Protein AF-A0A832UP11-F1 (afdb_monomer_lite)

Sequence (77 aa):
MRRTAIAVTAVVGVAFLLLLWAPWITDEFAIGRVVDKLGGPEARFNYLGEDMTVKDIPKQAAWLPFCRFVTFPGEAG

Structure (mmCIF, N/CA/C/O backbone):
data_AF-A0A832UP11-F1
#
_entry.id   AF-A0A832UP11-F1
#
loop_
_atom_site.group_PDB
_atom_site.id
_atom_site.type_symbol
_atom_site.label_atom_id
_atom_site.label_alt_id
_atom_site.label_comp_id
_atom_site.label_asym_id
_atom_site.label_entity_id
_atom_site.label_seq_id
_atom_site.pdbx_PDB_ins_code
_atom_site.Cartn_x
_atom_site.Cartn_y
_atom_site.Cartn_z
_atom_site.occupancy
_atom_site.B_iso_or_equiv
_atom_site.auth_seq_id
_atom_site.auth_comp_id
_atom_site.auth_asym_id
_atom_site.auth_atom_id
_atom_site.pdbx_PDB_model_num
ATOM 1 N N . MET A 1 1 ? 19.714 -6.464 -36.874 1.00 62.59 1 MET A N 1
ATOM 2 C CA . MET A 1 1 ? 18.862 -7.403 -36.109 1.00 62.59 1 MET A CA 1
ATOM 3 C C . MET A 1 1 ? 19.436 -7.721 -34.725 1.00 62.59 1 MET A C 1
ATOM 5 O O . MET A 1 1 ? 18.797 -7.370 -33.747 1.00 62.59 1 MET A O 1
ATOM 9 N N . ARG A 1 2 ? 20.651 -8.286 -34.591 1.00 71.12 2 ARG A N 1
ATOM 10 C CA . ARG A 1 2 ? 21.239 -8.650 -33.275 1.00 71.12 2 ARG A CA 1
ATOM 11 C C . ARG A 1 2 ? 21.450 -7.471 -32.303 1.00 71.12 2 ARG A C 1
ATOM 13 O O . ARG A 1 2 ? 21.094 -7.572 -31.139 1.00 71.12 2 ARG A O 1
ATOM 20 N N . ARG A 1 3 ? 21.984 -6.339 -32.784 1.00 79.00 3 ARG A N 1
ATOM 21 C CA . ARG A 1 3 ? 22.199 -5.123 -31.965 1.00 79.00 3 ARG A CA 1
ATOM 22 C C . ARG A 1 3 ? 20.886 -4.478 -31.511 1.00 79.00 3 ARG A C 1
ATOM 24 O O . ARG A 1 3 ? 20.790 -4.010 -30.387 1.00 79.00 3 ARG A O 1
ATOM 31 N N . THR A 1 4 ? 19.872 -4.508 -32.374 1.00 78.62 4 THR A N 1
ATOM 32 C CA . THR A 1 4 ? 18.528 -3.997 -32.089 1.00 78.62 4 THR A CA 1
ATOM 33 C C . THR A 1 4 ? 17.835 -4.826 -31.009 1.00 78.62 4 THR A C 1
ATOM 35 O O . THR A 1 4 ? 17.273 -4.257 -30.085 1.00 78.62 4 THR A O 1
ATOM 38 N N . ALA A 1 5 ? 17.948 -6.157 -31.068 1.00 82.31 5 ALA A N 1
ATOM 39 C CA . ALA A 1 5 ? 17.412 -7.043 -30.035 1.00 82.31 5 ALA A CA 1
ATOM 40 C C . ALA A 1 5 ? 18.068 -6.804 -28.663 1.00 82.31 5 ALA A C 1
ATOM 42 O O . ALA A 1 5 ? 17.364 -6.689 -27.669 1.00 82.31 5 ALA A O 1
ATOM 43 N N . ILE A 1 6 ? 19.398 -6.644 -28.613 1.00 87.31 6 ILE A N 1
ATOM 44 C CA . ILE A 1 6 ? 20.120 -6.338 -27.364 1.00 87.31 6 ILE A CA 1
ATOM 45 C C . ILE A 1 6 ? 19.661 -4.998 -26.775 1.00 87.31 6 ILE A C 1
ATOM 47 O O . ILE A 1 6 ? 19.413 -4.913 -25.576 1.00 87.31 6 ILE A O 1
ATOM 51 N N . ALA A 1 7 ? 19.514 -3.967 -27.611 1.00 88.44 7 ALA A N 1
ATOM 52 C CA . ALA A 1 7 ? 19.041 -2.659 -27.168 1.00 88.44 7 ALA A CA 1
ATOM 53 C C . ALA A 1 7 ? 17.611 -2.725 -26.608 1.00 88.44 7 ALA A C 1
ATOM 55 O O . ALA A 1 7 ? 17.345 -2.158 -25.553 1.00 88.44 7 ALA A O 1
ATOM 56 N N . VAL A 1 8 ? 16.708 -3.463 -27.263 1.00 90.31 8 VAL A N 1
ATOM 57 C CA . VAL A 1 8 ? 15.335 -3.664 -26.774 1.00 90.31 8 VAL A CA 1
ATOM 58 C C . VAL A 1 8 ? 15.336 -4.395 -25.434 1.00 90.31 8 VAL A C 1
ATOM 60 O O . VAL A 1 8 ? 14.708 -3.920 -24.492 1.00 90.31 8 VAL A O 1
ATOM 63 N N . THR A 1 9 ? 16.080 -5.495 -25.302 1.00 90.75 9 THR A N 1
ATOM 64 C CA . THR A 1 9 ? 16.171 -6.234 -24.034 1.00 90.75 9 THR A CA 1
ATOM 65 C C . THR A 1 9 ? 16.754 -5.373 -22.915 1.00 90.75 9 THR A C 1
ATOM 67 O O . THR A 1 9 ? 16.264 -5.430 -21.791 1.00 90.75 9 THR A O 1
ATOM 70 N N . ALA A 1 10 ? 17.757 -4.542 -23.211 1.00 90.88 10 ALA A N 1
AT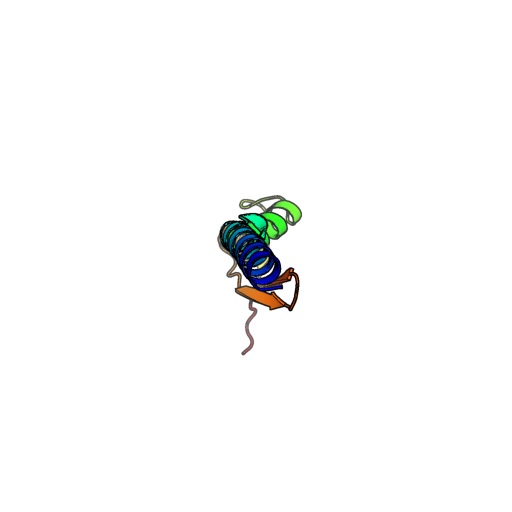OM 71 C CA . ALA A 1 10 ? 18.333 -3.622 -22.235 1.00 90.88 10 ALA A CA 1
ATOM 72 C C . ALA A 1 10 ? 17.318 -2.561 -21.782 1.00 90.88 10 ALA A C 1
ATOM 74 O O . ALA A 1 10 ? 17.164 -2.339 -20.585 1.00 90.88 10 ALA A O 1
ATOM 75 N N . VAL A 1 11 ? 16.581 -1.951 -22.715 1.00 91.62 11 VAL A N 1
ATOM 76 C CA . VAL A 1 11 ? 15.550 -0.948 -22.398 1.00 91.62 11 VAL A CA 1
ATOM 77 C C . VAL A 1 11 ? 14.416 -1.562 -21.580 1.00 91.62 11 VAL A C 1
ATOM 79 O O . VAL A 1 11 ? 14.013 -0.990 -20.570 1.00 91.62 11 VAL A O 1
ATOM 82 N N . VAL A 1 12 ? 13.938 -2.746 -21.969 1.00 8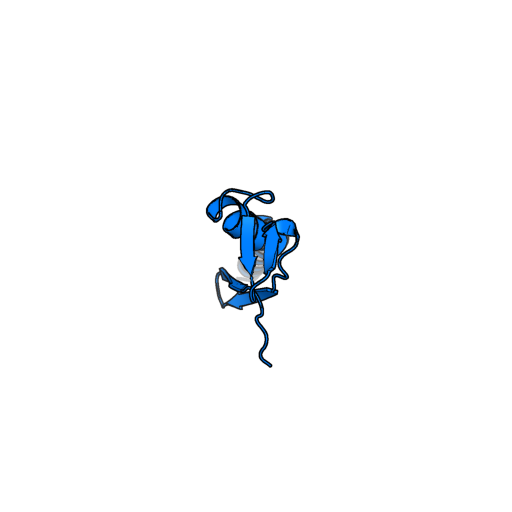9.62 12 VAL A N 1
ATOM 83 C CA . VAL A 1 12 ? 12.911 -3.478 -21.217 1.00 89.62 12 VAL A CA 1
ATOM 84 C C . VAL A 1 12 ? 13.427 -3.833 -19.821 1.00 89.62 12 VAL A C 1
ATOM 86 O O . VAL A 1 12 ? 12.736 -3.578 -18.841 1.00 89.62 12 VAL A O 1
ATOM 89 N N . GLY A 1 13 ? 14.656 -4.339 -19.704 1.00 88.19 13 GLY A N 1
ATOM 90 C CA . GLY A 1 13 ? 15.270 -4.664 -18.415 1.00 88.19 13 GLY A CA 1
ATOM 91 C C . GLY A 1 13 ? 15.376 -3.455 -17.482 1.00 88.19 13 GLY A C 1
ATOM 92 O O . GLY A 1 13 ? 14.999 -3.545 -16.315 1.00 88.19 13 GLY A O 1
ATOM 93 N N . VAL A 1 14 ? 15.814 -2.303 -17.997 1.00 87.88 14 VAL A N 1
ATOM 94 C CA . VAL A 1 14 ? 15.883 -1.053 -17.220 1.00 87.88 14 VAL A CA 1
ATOM 95 C C . VAL A 1 14 ? 14.487 -0.579 -16.810 1.00 87.88 14 VAL A C 1
ATOM 97 O O . VAL A 1 14 ? 14.291 -0.207 -15.656 1.00 87.88 14 VAL A O 1
ATOM 100 N N . ALA A 1 15 ? 13.498 -0.644 -17.706 1.00 84.19 15 ALA A N 1
ATOM 101 C CA . ALA A 1 15 ? 12.118 -0.287 -17.379 1.00 84.19 15 ALA A CA 1
ATOM 102 C C . ALA A 1 15 ? 11.537 -1.179 -16.266 1.00 84.19 15 ALA A C 1
ATOM 104 O O . ALA A 1 15 ? 10.905 -0.671 -15.342 1.00 84.19 15 ALA A O 1
ATOM 105 N N . PHE A 1 16 ? 11.803 -2.489 -16.298 1.00 82.25 16 PHE A N 1
ATOM 106 C CA . PHE A 1 16 ? 11.394 -3.413 -15.235 1.00 82.25 16 PHE A CA 1
ATOM 107 C C . PHE A 1 16 ? 12.063 -3.099 -13.893 1.00 82.25 16 PHE A C 1
ATOM 109 O O . PHE A 1 16 ? 11.392 -3.112 -12.863 1.00 82.25 16 PHE A O 1
ATOM 116 N N . LEU A 1 17 ? 13.358 -2.770 -13.889 1.00 82.12 17 LEU A N 1
ATOM 117 C CA . LEU A 1 17 ? 14.069 -2.383 -12.665 1.00 82.12 17 LEU A CA 1
ATOM 118 C C . LEU A 1 17 ? 13.504 -1.094 -12.051 1.00 82.12 17 LEU A C 1
ATOM 120 O O . LEU A 1 17 ? 13.346 -1.017 -10.834 1.00 82.12 17 LEU A O 1
ATOM 124 N N . LEU A 1 18 ? 13.145 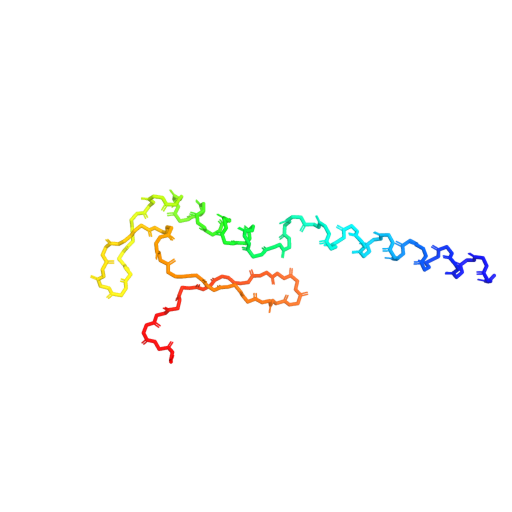-0.113 -12.884 1.00 79.44 18 LEU A N 1
ATOM 125 C CA . LEU A 1 18 ? 12.501 1.123 -12.430 1.00 79.44 18 LEU A CA 1
ATOM 126 C C . LEU A 1 18 ? 11.102 0.870 -11.851 1.00 79.44 18 LEU A C 1
ATOM 128 O O . LEU A 1 18 ? 10.727 1.505 -10.870 1.00 79.44 18 LEU A O 1
ATOM 132 N N . LEU A 1 19 ? 10.346 -0.075 -12.416 1.00 72.75 19 LEU A N 1
ATOM 133 C CA . LEU A 1 19 ? 9.034 -0.469 -11.893 1.00 72.75 19 LEU A CA 1
ATOM 134 C C . LEU A 1 19 ? 9.136 -1.267 -10.586 1.00 72.75 19 LEU A C 1
ATOM 136 O O . LEU A 1 19 ? 8.285 -1.104 -9.718 1.00 72.75 19 LEU A O 1
ATOM 140 N N . LEU A 1 20 ? 10.180 -2.080 -10.402 1.00 69.25 20 LEU A N 1
ATOM 141 C CA . LEU A 1 20 ? 10.432 -2.774 -9.130 1.00 69.25 20 LEU A CA 1
ATOM 142 C C . LEU A 1 20 ? 10.734 -1.804 -7.980 1.00 69.25 20 LEU A C 1
ATOM 144 O O . LEU A 1 20 ? 10.428 -2.102 -6.831 1.00 69.25 20 LEU A O 1
ATOM 148 N N . TRP A 1 21 ? 11.311 -0.646 -8.296 1.00 69.25 21 TRP A N 1
ATOM 149 C CA . TRP A 1 21 ? 11.618 0.420 -7.339 1.00 69.25 21 TRP A CA 1
ATOM 150 C C . TRP A 1 21 ? 10.545 1.504 -7.261 1.00 69.25 21 TRP A C 1
ATOM 152 O O . TRP A 1 21 ? 10.733 2.501 -6.566 1.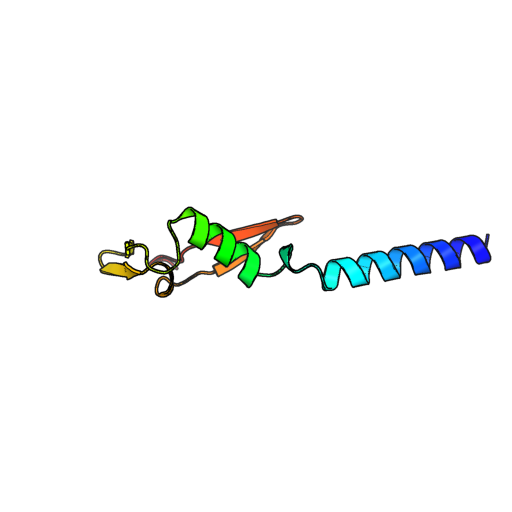00 69.25 21 TRP A O 1
ATOM 162 N N . ALA A 1 22 ? 9.424 1.335 -7.959 1.00 71.75 22 ALA A N 1
ATOM 163 C CA . ALA A 1 22 ? 8.347 2.302 -7.940 1.00 71.75 22 ALA A CA 1
ATOM 164 C C . ALA A 1 22 ? 7.667 2.315 -6.557 1.00 71.75 22 ALA A C 1
ATOM 166 O O . ALA A 1 22 ? 6.933 1.375 -6.229 1.00 71.75 22 ALA A O 1
ATOM 167 N N . PRO A 1 23 ? 7.827 3.386 -5.753 1.00 68.94 23 PRO A N 1
ATOM 168 C CA . PRO A 1 23 ? 7.268 3.435 -4.403 1.00 68.94 23 PRO A CA 1
ATOM 169 C C . PRO A 1 23 ? 5.736 3.403 -4.415 1.00 68.94 23 PRO A C 1
ATOM 171 O O . PRO A 1 23 ? 5.126 3.026 -3.427 1.00 68.94 23 PRO A O 1
ATOM 174 N N . TRP A 1 24 ? 5.099 3.740 -5.542 1.00 74.69 24 TRP A N 1
ATOM 175 C CA . TRP A 1 24 ? 3.643 3.702 -5.684 1.00 74.69 24 TRP A CA 1
ATOM 176 C C . TRP A 1 24 ? 3.057 2.292 -5.849 1.00 74.69 24 TRP A C 1
ATOM 178 O O . TRP A 1 24 ? 1.837 2.137 -5.809 1.00 74.69 24 TRP A O 1
ATOM 188 N N . ILE A 1 25 ? 3.896 1.272 -6.066 1.00 76.62 25 ILE A N 1
ATOM 189 C CA . ILE A 1 25 ? 3.467 -0.124 -6.242 1.00 76.62 25 ILE A CA 1
ATOM 190 C C . ILE A 1 25 ? 3.488 -0.882 -4.905 1.00 76.62 25 ILE A C 1
ATOM 192 O O . ILE A 1 25 ? 3.034 -2.019 -4.860 1.00 76.62 25 ILE A O 1
ATOM 196 N N . THR A 1 26 ? 3.974 -0.308 -3.800 1.00 85.31 26 THR A N 1
ATOM 197 C CA . THR A 1 26 ? 4.073 -1.015 -2.508 1.00 85.31 26 THR A CA 1
ATOM 198 C C . THR A 1 26 ? 2.735 -1.092 -1.763 1.00 85.31 26 THR A C 1
ATOM 200 O O . THR A 1 26 ? 1.831 -0.282 -1.984 1.00 85.31 26 THR A O 1
ATOM 203 N N . ASP A 1 27 ? 2.601 -2.072 -0.860 1.00 87.88 27 ASP A N 1
ATOM 204 C CA . ASP A 1 27 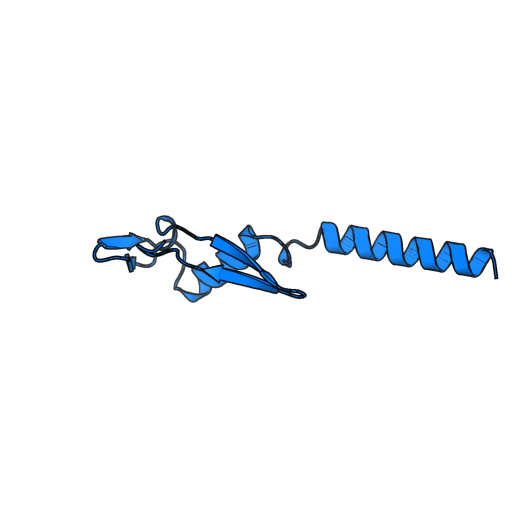? 1.442 -2.160 0.045 1.00 87.88 27 ASP A CA 1
ATOM 205 C C . ASP A 1 27 ? 1.343 -0.932 0.937 1.00 87.88 27 ASP A C 1
ATOM 207 O O . ASP A 1 27 ? 0.268 -0.370 1.103 1.00 87.88 27 ASP A O 1
ATOM 211 N N . GLU A 1 28 ? 2.480 -0.485 1.462 1.00 87.38 28 GLU A N 1
ATOM 212 C CA . GLU A 1 28 ? 2.587 0.674 2.346 1.00 87.38 28 GLU A CA 1
ATOM 213 C C . GLU A 1 28 ? 2.043 1.937 1.683 1.00 87.38 28 GLU A C 1
ATOM 215 O O . GLU A 1 28 ? 1.298 2.690 2.307 1.00 87.38 28 GLU A O 1
ATOM 220 N N . PHE A 1 29 ? 2.353 2.147 0.401 1.00 88.19 29 PHE A N 1
ATOM 221 C CA . PHE A 1 29 ? 1.829 3.283 -0.343 1.00 88.19 29 PHE A CA 1
ATOM 222 C C . PHE A 1 29 ? 0.320 3.171 -0.561 1.00 88.19 29 PHE A C 1
ATOM 224 O O . PHE A 1 29 ? -0.408 4.139 -0.337 1.00 88.19 29 PHE A O 1
ATOM 231 N N . ALA A 1 30 ? -0.171 1.998 -0.968 1.00 88.94 30 ALA A N 1
ATOM 232 C CA . ALA A 1 30 ? -1.602 1.782 -1.170 1.00 88.94 30 ALA A CA 1
ATOM 233 C C . ALA A 1 30 ? -2.394 1.979 0.133 1.00 88.94 30 ALA A C 1
ATOM 235 O O . ALA A 1 30 ? -3.397 2.695 0.151 1.00 88.94 30 ALA A O 1
ATOM 236 N N . ILE A 1 31 ? -1.902 1.403 1.230 1.00 91.38 31 ILE A N 1
ATOM 237 C CA . ILE A 1 31 ? -2.468 1.554 2.568 1.00 91.38 31 ILE A CA 1
ATOM 238 C C . ILE A 1 31 ? -2.429 3.020 2.990 1.00 91.38 31 ILE A C 1
ATOM 240 O O . ILE A 1 31 ? -3.472 3.560 3.347 1.00 91.38 31 ILE A O 1
ATOM 244 N N . GLY A 1 32 ? -1.276 3.686 2.893 1.00 90.62 32 GLY A N 1
ATOM 245 C CA . GLY A 1 32 ? -1.126 5.094 3.262 1.00 90.62 32 GLY A CA 1
ATOM 246 C C . GLY A 1 32 ? -2.121 5.990 2.528 1.00 90.62 32 GLY A C 1
ATOM 247 O O . GLY A 1 32 ? -2.813 6.786 3.151 1.00 90.62 32 GLY A O 1
ATOM 248 N N . ARG A 1 33 ? -2.309 5.775 1.221 1.00 91.25 33 ARG A N 1
ATOM 249 C CA . ARG A 1 33 ? -3.288 6.532 0.423 1.00 91.25 33 ARG A CA 1
ATOM 250 C C . ARG A 1 33 ? -4.725 6.325 0.892 1.00 91.25 33 ARG A C 1
ATOM 252 O O . ARG A 1 33 ? -5.504 7.275 0.861 1.00 91.25 33 ARG A O 1
ATOM 259 N N . VAL A 1 34 ? -5.084 5.113 1.307 1.00 90.38 34 VAL A N 1
ATOM 260 C CA . VAL A 1 34 ? -6.410 4.829 1.872 1.00 90.38 34 VAL A CA 1
ATOM 261 C C . VAL A 1 34 ? -6.556 5.468 3.251 1.00 90.38 34 VAL A C 1
ATOM 263 O O . VAL A 1 34 ? -7.555 6.135 3.496 1.00 90.38 34 VAL A O 1
ATOM 266 N N . VAL A 1 35 ? -5.548 5.350 4.115 1.00 91.69 35 VAL A N 1
ATOM 267 C CA . VAL A 1 35 ? -5.531 5.969 5.450 1.00 91.69 35 VAL A CA 1
ATOM 268 C C . VAL A 1 35 ? -5.663 7.492 5.359 1.00 91.69 35 VAL A C 1
ATOM 270 O O . VAL A 1 35 ? -6.499 8.075 6.047 1.00 91.69 35 VAL A O 1
ATOM 273 N N . ASP A 1 36 ? -4.927 8.137 4.455 1.00 92.75 36 ASP A N 1
ATOM 274 C CA . ASP A 1 36 ? -5.030 9.579 4.204 1.00 92.75 36 ASP A CA 1
ATOM 275 C C . ASP A 1 36 ? -6.446 9.977 3.770 1.00 92.75 36 ASP A C 1
ATOM 277 O O . ASP A 1 36 ? -6.981 11.000 4.198 1.00 92.75 36 ASP A O 1
ATOM 281 N N . LYS A 1 37 ? -7.086 9.153 2.930 1.00 90.56 37 LYS A N 1
ATOM 282 C CA . LYS A 1 37 ? -8.467 9.374 2.479 1.00 90.56 37 LYS A CA 1
ATOM 283 C C . LYS A 1 37 ? -9.501 9.176 3.583 1.00 90.56 37 LYS A C 1
ATOM 285 O O . LYS A 1 37 ? -10.565 9.783 3.501 1.00 90.56 37 LYS A O 1
ATOM 290 N N . LEU A 1 38 ? -9.185 8.383 4.602 1.00 88.19 38 LEU A N 1
ATOM 291 C CA . LEU A 1 38 ? -10.015 8.178 5.789 1.00 88.19 38 LEU A CA 1
ATOM 292 C C . LEU A 1 38 ? -9.847 9.284 6.846 1.00 88.19 38 LEU A C 1
ATOM 294 O O . LEU A 1 38 ? -10.488 9.224 7.890 1.00 88.19 38 LEU A O 1
ATOM 298 N N . GLY A 1 39 ? -9.034 10.311 6.579 1.00 91.31 39 GLY A N 1
ATOM 299 C CA . GLY A 1 39 ? -8.786 11.413 7.514 1.00 91.31 39 GLY A CA 1
ATOM 300 C C . GLY A 1 39 ? -7.479 11.282 8.298 1.00 91.31 39 GLY A C 1
ATOM 301 O O . GLY A 1 39 ? -7.250 12.053 9.228 1.00 91.31 39 GLY A O 1
ATOM 302 N N . GLY A 1 40 ? -6.613 10.343 7.909 1.00 91.62 40 GLY A N 1
ATOM 303 C CA . GLY A 1 40 ? -5.301 10.122 8.507 1.00 91.62 40 GLY A CA 1
ATOM 304 C C . GLY A 1 40 ? -5.273 8.975 9.525 1.00 91.62 40 GLY A C 1
ATOM 305 O O . GLY A 1 40 ? -6.303 8.384 9.849 1.00 91.62 40 GLY A O 1
ATOM 306 N N . PRO A 1 41 ? -4.079 8.635 10.042 1.00 90.31 41 PRO A N 1
ATOM 307 C CA . PRO A 1 41 ? -3.880 7.471 10.911 1.00 90.31 41 PRO A CA 1
ATOM 308 C C . PRO A 1 41 ? -4.603 7.575 12.260 1.00 90.31 41 PRO A C 1
ATOM 310 O O . PRO A 1 41 ? -4.994 6.555 12.817 1.00 90.31 41 PRO A O 1
ATOM 313 N N . GLU A 1 42 ? -4.807 8.794 12.762 1.00 91.94 42 GLU A N 1
ATOM 314 C CA . GLU A 1 42 ? -5.448 9.063 14.058 1.00 91.94 42 GLU A CA 1
ATOM 315 C C . GLU A 1 42 ? -6.972 9.241 13.956 1.00 91.94 42 GLU A C 1
ATOM 317 O O . GLU A 1 42 ? -7.637 9.468 14.967 1.00 91.94 42 GLU A O 1
ATOM 322 N N . ALA A 1 43 ? -7.543 9.162 12.749 1.00 91.56 43 ALA A N 1
ATOM 323 C CA . ALA A 1 43 ? -8.989 9.223 12.582 1.00 91.56 43 ALA A CA 1
ATOM 324 C C . ALA A 1 43 ? -9.645 8.033 13.300 1.00 91.56 43 ALA A C 1
ATOM 326 O O . ALA A 1 43 ? -9.127 6.917 13.271 1.00 91.56 43 ALA A O 1
ATOM 327 N N . ARG A 1 44 ? -10.775 8.274 13.968 1.00 89.38 44 ARG A N 1
ATOM 328 C CA . ARG A 1 44 ? -11.499 7.251 14.731 1.00 89.38 44 ARG A CA 1
ATOM 329 C C . ARG A 1 44 ? -12.613 6.645 13.894 1.00 89.38 44 ARG A C 1
ATOM 331 O O . ARG A 1 44 ? -13.380 7.379 13.270 1.00 89.38 44 ARG A O 1
ATOM 338 N N . PHE A 1 45 ? -12.701 5.321 13.895 1.00 86.69 45 PHE A N 1
ATOM 339 C CA . PHE A 1 45 ? -13.734 4.569 13.194 1.00 86.69 45 PHE A CA 1
ATOM 340 C C . PHE A 1 45 ? -14.291 3.482 14.105 1.00 86.69 45 PHE A C 1
ATOM 342 O O . PHE A 1 45 ? -13.559 2.829 14.844 1.00 86.69 45 PHE A O 1
ATOM 349 N N . ASN A 1 46 ? -15.602 3.267 14.004 1.00 87.38 46 ASN A N 1
ATOM 350 C CA . ASN A 1 46 ? -16.237 2.105 14.603 1.00 87.38 46 ASN A CA 1
ATOM 351 C C . ASN A 1 46 ? -15.939 0.888 13.720 1.00 87.38 46 ASN A C 1
ATOM 353 O O . ASN A 1 46 ? -16.488 0.760 12.621 1.00 87.38 46 ASN A O 1
ATOM 357 N N . TYR A 1 47 ? -15.042 0.033 14.192 1.00 85.94 47 TYR A N 1
ATOM 358 C CA . TYR A 1 47 ? -14.644 -1.193 13.531 1.00 85.94 47 TYR A CA 1
ATOM 359 C C . TYR A 1 47 ? -15.120 -2.388 14.349 1.00 85.94 47 TYR A C 1
ATOM 361 O O . TYR A 1 47 ? -14.724 -2.551 15.497 1.00 85.94 47 TYR A O 1
ATOM 369 N N . LEU A 1 48 ? -15.992 -3.217 13.765 1.00 87.56 48 LEU A N 1
ATOM 370 C CA . LEU A 1 48 ? -16.565 -4.397 14.432 1.00 87.56 48 LEU A CA 1
ATOM 371 C C . LEU A 1 48 ? -17.210 -4.091 15.803 1.00 87.56 48 LEU A C 1
ATOM 373 O O . LEU A 1 48 ? -17.236 -4.936 16.689 1.00 87.56 48 LEU A O 1
ATOM 377 N N . GLY A 1 49 ? -17.759 -2.884 15.980 1.00 86.50 49 GLY A N 1
ATOM 378 C CA . GLY A 1 49 ? -18.377 -2.456 17.237 1.00 86.50 49 GLY A CA 1
ATOM 379 C C . GLY A 1 49 ? -17.418 -1.784 18.224 1.00 86.50 49 GLY A C 1
ATOM 380 O O . GLY A 1 49 ? -17.887 -1.267 19.239 1.00 86.50 49 GLY A O 1
ATOM 381 N N . GLU A 1 50 ? -16.118 -1.728 17.928 1.00 87.75 50 GLU A N 1
ATOM 382 C CA . GLU A 1 50 ? -15.101 -1.067 18.748 1.00 87.75 50 GLU A CA 1
ATOM 383 C C . GLU A 1 50 ? -14.642 0.257 18.114 1.00 87.75 50 GLU A C 1
ATOM 385 O O . GLU A 1 50 ? -14.415 0.351 16.909 1.00 87.75 50 GLU A O 1
ATOM 390 N N . ASP A 1 51 ? -14.514 1.311 18.924 1.00 90.56 51 ASP A N 1
ATOM 391 C CA . ASP A 1 51 ? -13.997 2.609 18.477 1.00 90.56 51 ASP A CA 1
ATOM 392 C C . ASP A 1 51 ? -12.464 2.626 18.531 1.00 90.56 51 ASP A C 1
ATOM 394 O O . ASP A 1 51 ? -11.861 2.832 19.591 1.00 90.56 51 ASP A O 1
ATOM 398 N N . MET A 1 52 ? -11.839 2.470 17.366 1.00 90.38 52 MET A N 1
ATOM 399 C CA . MET A 1 52 ? -10.389 2.399 17.214 1.00 90.38 52 MET A CA 1
ATOM 400 C C . MET A 1 52 ? -9.866 3.374 16.161 1.00 90.38 52 MET A C 1
ATOM 402 O O . MET A 1 52 ? -10.597 3.869 15.298 1.00 90.38 52 MET A O 1
ATOM 406 N N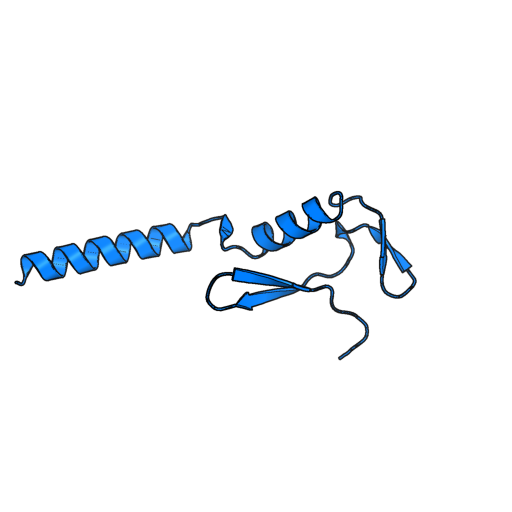 . THR A 1 53 ? -8.575 3.693 16.252 1.00 91.06 53 THR A N 1
ATOM 407 C CA . THR A 1 53 ? -7.938 4.583 15.279 1.00 91.06 53 THR A CA 1
ATOM 408 C C . THR A 1 53 ? -7.619 3.831 13.990 1.00 91.06 53 THR A C 1
ATOM 410 O O . THR A 1 53 ? -7.339 2.633 14.017 1.00 91.06 53 THR A O 1
ATOM 413 N N . VAL A 1 54 ? -7.623 4.520 12.843 1.00 88.50 54 VAL A N 1
ATOM 414 C CA . VAL A 1 54 ? -7.355 3.895 11.535 1.00 88.50 54 VAL A CA 1
ATOM 415 C C . VAL A 1 54 ? -6.036 3.125 11.531 1.00 88.50 54 VAL A C 1
ATOM 417 O O . VAL A 1 54 ? -5.960 2.071 10.900 1.00 88.50 54 VAL A O 1
ATOM 420 N N . LYS A 1 55 ? -4.990 3.603 12.217 1.00 87.38 55 LYS A N 1
ATOM 421 C CA . LYS A 1 55 ? -3.710 2.878 12.317 1.00 87.38 55 LYS A CA 1
ATOM 422 C C . LYS A 1 55 ? -3.851 1.506 12.991 1.00 87.38 55 LYS A C 1
ATOM 424 O O . LYS A 1 55 ? -3.188 0.582 12.527 1.00 87.38 55 LYS A O 1
ATOM 429 N N . ASP A 1 56 ? -4.756 1.365 13.958 1.00 88.75 56 ASP A N 1
ATOM 430 C CA . ASP A 1 56 ? -4.949 0.147 14.755 1.00 88.75 56 ASP A CA 1
ATOM 431 C C . ASP A 1 56 ? -5.861 -0.876 14.058 1.00 88.75 56 ASP A C 1
ATOM 433 O O . ASP A 1 56 ? -5.780 -2.071 14.335 1.00 88.75 56 ASP A O 1
ATOM 437 N N . ILE A 1 57 ? -6.689 -0.435 13.103 1.00 89.00 57 ILE A N 1
ATOM 438 C CA . ILE A 1 57 ? -7.543 -1.337 12.318 1.00 89.00 57 ILE A CA 1
ATOM 439 C C . ILE A 1 57 ? -6.657 -2.253 11.456 1.00 89.00 57 ILE A C 1
ATOM 441 O O . ILE A 1 57 ? -5.778 -1.742 10.747 1.00 89.00 57 ILE A O 1
ATOM 445 N N . PRO A 1 58 ? -6.874 -3.583 11.446 1.00 88.81 58 PRO A N 1
ATOM 446 C CA . PRO A 1 58 ? -6.147 -4.491 10.565 1.00 88.81 58 PRO A CA 1
ATOM 447 C C . PRO A 1 58 ? -6.408 -4.147 9.093 1.00 88.81 58 PRO A C 1
ATOM 449 O O . PRO A 1 58 ? -7.510 -3.762 8.709 1.00 88.81 58 PRO A O 1
ATOM 452 N N . LYS A 1 59 ? -5.381 -4.269 8.249 1.00 88.94 59 LYS A N 1
ATOM 453 C CA . LYS A 1 59 ? -5.452 -3.911 6.823 1.00 88.94 59 LYS A CA 1
ATOM 454 C C . LYS A 1 59 ? -4.816 -5.018 6.009 1.00 88.94 59 LYS A C 1
ATOM 456 O O . LYS A 1 59 ? -3.750 -5.511 6.371 1.00 88.94 59 LYS A O 1
ATOM 461 N N . GLN A 1 60 ? -5.448 -5.384 4.907 1.00 90.44 60 GLN A N 1
ATOM 462 C CA . GLN A 1 60 ? -4.882 -6.301 3.929 1.00 90.44 60 GLN A CA 1
ATOM 463 C C . GLN A 1 60 ? -4.821 -5.607 2.582 1.00 90.44 60 GLN A C 1
ATOM 465 O O . GLN A 1 60 ? -5.741 -4.890 2.203 1.00 90.44 60 GLN A O 1
ATOM 470 N N . ALA A 1 61 ? -3.729 -5.813 1.861 1.00 89.62 61 ALA A N 1
ATOM 471 C CA . ALA A 1 61 ? -3.565 -5.295 0.519 1.00 89.62 61 ALA A CA 1
ATOM 472 C C . ALA A 1 61 ? -3.428 -6.474 -0.448 1.00 89.62 61 ALA A C 1
ATOM 474 O O . ALA A 1 61 ? -2.578 -7.346 -0.282 1.00 89.62 61 ALA A O 1
ATOM 475 N N . ALA A 1 62 ? -4.314 -6.515 -1.437 1.00 87.38 62 ALA A N 1
ATOM 476 C CA . ALA A 1 62 ? -4.358 -7.540 -2.466 1.00 87.38 62 ALA A CA 1
ATOM 477 C C . ALA A 1 62 ? -3.916 -6.958 -3.811 1.00 87.38 62 ALA A C 1
ATOM 479 O O . ALA A 1 62 ? -4.236 -5.816 -4.157 1.00 87.38 62 ALA A O 1
ATOM 480 N N . TRP A 1 63 ? -3.196 -7.764 -4.586 1.00 84.81 63 TRP A N 1
ATOM 481 C CA . TRP A 1 63 ? -2.780 -7.403 -5.936 1.00 84.81 63 TRP A CA 1
ATOM 482 C C . TRP A 1 63 ? -3.914 -7.586 -6.941 1.00 84.81 63 TRP A C 1
ATOM 484 O O . TRP A 1 63 ? -4.512 -8.656 -7.040 1.00 84.81 63 TRP A O 1
ATOM 494 N N . LEU A 1 64 ? -4.143 -6.551 -7.744 1.00 80.38 64 LEU A N 1
ATOM 495 C CA . LEU A 1 64 ? -4.894 -6.601 -8.992 1.00 80.38 64 LEU A CA 1
ATOM 496 C C . LEU A 1 64 ? -3.930 -6.317 -10.158 1.00 80.38 64 LEU A C 1
ATOM 498 O O . LEU A 1 64 ? -2.868 -5.736 -9.933 1.00 80.38 64 LEU A O 1
ATOM 502 N N . PRO A 1 65 ? -4.271 -6.678 -11.411 1.00 72.88 65 PRO A N 1
ATOM 503 C CA . PRO A 1 65 ? -3.341 -6.625 -12.545 1.00 72.88 65 PRO A CA 1
ATOM 504 C C . PRO A 1 65 ? -2.645 -5.274 -12.793 1.00 72.88 65 PRO A C 1
ATOM 506 O O . PRO A 1 65 ? -1.622 -5.253 -13.467 1.00 72.88 65 PRO A O 1
ATOM 509 N N . PHE A 1 66 ? -3.150 -4.164 -12.239 1.00 76.25 66 PHE A N 1
ATOM 510 C CA . PHE A 1 66 ? -2.559 -2.825 -12.383 1.00 76.25 66 PHE A CA 1
ATOM 511 C C . PHE A 1 66 ? -2.694 -1.932 -11.139 1.00 76.25 66 PHE A C 1
ATOM 513 O O . PHE A 1 66 ? -2.397 -0.739 -11.201 1.00 76.25 66 PHE A O 1
ATOM 520 N N . CYS A 1 67 ? -3.179 -2.458 -10.015 1.00 80.06 67 CYS A N 1
ATOM 521 C CA . CYS A 1 67 ? -3.366 -1.679 -8.793 1.00 80.06 67 CYS A CA 1
ATOM 522 C C . CYS A 1 67 ? -3.336 -2.581 -7.559 1.00 80.06 67 CYS A C 1
ATOM 524 O O . CYS A 1 67 ? -3.393 -3.805 -7.666 1.00 80.06 67 CYS A O 1
ATOM 526 N N . ARG A 1 68 ? -3.261 -1.971 -6.376 1.00 86.06 68 ARG A N 1
ATOM 527 C CA . ARG A 1 68 ? -3.519 -2.671 -5.120 1.00 86.06 68 ARG A CA 1
ATOM 528 C C . ARG A 1 68 ? -4.869 -2.264 -4.568 1.00 86.06 68 ARG A C 1
ATOM 530 O O . ARG A 1 68 ? -5.239 -1.091 -4.607 1.00 86.06 68 ARG A O 1
ATOM 537 N N . PHE A 1 69 ? -5.586 -3.249 -4.057 1.00 86.81 69 PHE A N 1
ATOM 538 C CA . PHE A 1 69 ? -6.850 -3.066 -3.371 1.00 86.81 69 PHE A CA 1
ATOM 539 C C . PHE A 1 69 ? -6.633 -3.285 -1.878 1.00 86.81 69 PHE A C 1
ATOM 541 O O . PHE A 1 69 ? -6.067 -4.305 -1.495 1.00 86.81 69 PHE A O 1
ATOM 548 N N . VAL A 1 70 ? -7.048 -2.328 -1.048 1.00 89.06 70 VAL A N 1
ATOM 549 C CA . VAL A 1 70 ? -6.889 -2.403 0.409 1.00 89.06 70 VAL A CA 1
ATOM 550 C C . VAL A 1 70 ? -8.238 -2.712 1.043 1.00 89.06 70 VAL A C 1
ATOM 552 O O . VAL A 1 70 ? -9.222 -2.025 0.771 1.00 89.06 70 VAL A O 1
ATOM 555 N N . THR A 1 71 ? -8.273 -3.729 1.897 1.00 88.88 71 THR A N 1
ATOM 556 C CA . THR A 1 71 ? -9.448 -4.160 2.653 1.00 88.88 71 THR A CA 1
ATOM 557 C C . THR A 1 71 ? -9.196 -4.099 4.152 1.00 88.88 71 THR A C 1
ATOM 559 O O . THR A 1 71 ? -8.061 -4.193 4.623 1.00 88.88 71 THR A O 1
ATOM 562 N N . PHE A 1 72 ? -10.288 -3.970 4.900 1.00 87.31 72 PHE A N 1
ATOM 563 C CA . PHE A 1 72 ? -10.316 -4.093 6.352 1.00 87.31 72 PHE A CA 1
ATOM 564 C C . PHE A 1 72 ? -11.020 -5.425 6.678 1.00 87.31 72 PHE A C 1
ATOM 566 O O . PHE A 1 72 ? -12.218 -5.543 6.404 1.00 87.31 72 PHE A O 1
ATOM 573 N N . PRO A 1 73 ? -10.288 -6.465 7.122 1.00 81.56 73 PRO A N 1
ATOM 574 C CA . PRO A 1 73 ? -10.821 -7.815 7.285 1.00 81.56 73 PRO A CA 1
ATOM 575 C C . PRO A 1 73 ? -11.735 -7.914 8.514 1.00 81.56 73 PRO A C 1
ATOM 577 O O . PRO A 1 73 ? -11.255 -7.919 9.647 1.00 81.56 73 PRO A O 1
ATOM 580 N N . GLY A 1 74 ? -13.050 -7.983 8.297 1.00 76.31 74 GLY A N 1
ATOM 581 C CA . GLY A 1 74 ? -14.028 -8.155 9.376 1.00 76.31 74 GLY A CA 1
ATOM 582 C C . GLY A 1 74 ? -14.036 -9.565 9.985 1.00 76.31 74 GLY A C 1
ATOM 583 O O . GLY A 1 74 ? -13.285 -10.435 9.549 1.00 76.31 74 GLY A O 1
ATOM 584 N N . GLU A 1 75 ? -14.922 -9.808 10.961 1.00 58.81 75 GLU A N 1
ATOM 585 C CA . GLU A 1 75 ? -15.257 -11.158 11.454 1.00 58.81 75 GLU A CA 1
ATOM 586 C C . GLU A 1 75 ? -15.964 -11.983 10.357 1.00 58.81 75 GLU A C 1
ATOM 588 O O . GLU A 1 75 ? -17.178 -12.162 10.375 1.00 58.81 75 GLU A O 1
ATOM 593 N N . ALA A 1 76 ? -15.210 -12.400 9.339 1.00 47.09 76 ALA A N 1
ATOM 594 C CA . ALA A 1 76 ? -15.432 -13.536 8.439 1.00 47.09 76 ALA A CA 1
ATOM 595 C C . ALA A 1 76 ? -14.304 -13.507 7.380 1.00 47.09 76 ALA A C 1
ATOM 597 O O . ALA A 1 76 ? -14.137 -12.502 6.689 1.00 47.09 76 ALA A O 1
ATOM 598 N N . GLY A 1 77 ? -13.506 -14.557 7.180 1.00 41.38 77 GLY A N 1
ATOM 599 C CA . GLY A 1 77 ? -13.756 -15.972 7.479 1.00 41.38 77 GLY A CA 1
ATOM 600 C C . GLY A 1 77 ? -12.665 -16.702 8.240 1.00 41.38 77 GLY A C 1
ATOM 601 O O . GLY A 1 77 ? -11.578 -16.128 8.460 1.00 41.38 77 GLY A O 1
#

pLDDT: mean 83.78, std 9.8, range [41.38, 92.75]

Foldseek 3Di:
DVVVVVVVVVVVVVVVVVVVVPPCQDPCNVLQVVQVVQVHQQRWDQAQNDTDGNVPQDWDWDDDPPHIDIDRDHPDD

Secondary structure (DSSP, 8-state):
-HHHHHHHHHHHHHHHHHHHT-GGGSHHHHHHHHHHHTT-TT-EEEETTEEEETTTS--EEEEETTEEEEE---S--

Radius of gyration: 19.17 Å; chains: 1; bounding box: 41×27×55 Å